Protein AF-A0A450VQN8-F1 (afdb_monomer_lite)

Structure (mmCIF, N/CA/C/O backbone):
data_AF-A0A450VQN8-F1
#
_entry.id   AF-A0A450VQN8-F1
#
loop_
_atom_site.group_PDB
_atom_site.id
_atom_site.type_symbol
_atom_site.label_atom_id
_atom_site.label_alt_id
_atom_site.label_comp_id
_atom_site.label_asym_id
_atom_site.label_entity_id
_atom_site.label_seq_id
_atom_site.pdbx_PDB_ins_code
_atom_site.Cartn_x
_atom_site.Cartn_y
_atom_site.Cartn_z
_atom_site.occupancy
_atom_site.B_iso_or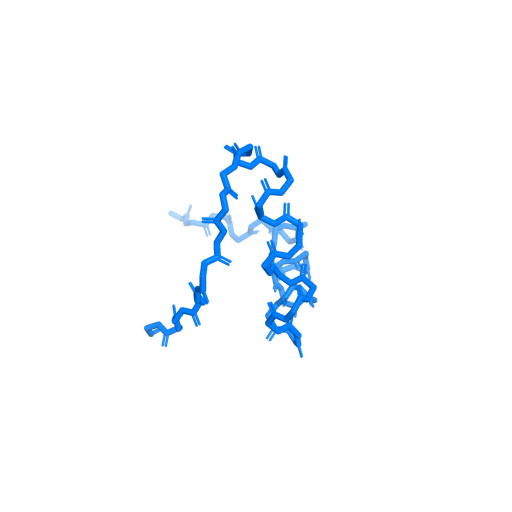_equiv
_atom_site.auth_seq_id
_atom_site.auth_comp_id
_atom_site.auth_asym_id
_atom_site.auth_atom_id
_atom_site.pdbx_PDB_model_num
ATOM 1 N N . MET A 1 1 ? 6.355 16.285 -20.302 1.00 42.00 1 MET A N 1
ATOM 2 C CA . MET A 1 1 ? 6.865 14.907 -20.162 1.00 42.00 1 MET A CA 1
ATOM 3 C C . MET A 1 1 ? 6.746 14.540 -18.696 1.00 42.00 1 MET A C 1
ATOM 5 O O . MET A 1 1 ? 7.526 15.046 -17.902 1.00 42.00 1 MET A O 1
ATOM 9 N N . TYR A 1 2 ? 5.726 13.765 -18.324 1.00 55.91 2 TYR A N 1
ATOM 10 C CA . TYR A 1 2 ? 5.710 13.121 -17.012 1.00 55.91 2 TYR A CA 1
ATOM 11 C C . TYR A 1 2 ? 6.787 12.047 -17.087 1.00 55.91 2 TYR A C 1
ATOM 13 O O . TYR A 1 2 ? 6.629 11.065 -17.807 1.00 55.91 2 TYR A O 1
ATOM 21 N N . ILE A 1 3 ? 7.943 12.301 -16.479 1.00 56.12 3 ILE A N 1
ATOM 22 C CA . ILE A 1 3 ? 8.945 11.255 -16.315 1.00 56.12 3 ILE A CA 1
ATOM 23 C C . ILE A 1 3 ? 8.285 10.257 -15.371 1.00 56.12 3 ILE A C 1
ATOM 25 O O . ILE A 1 3 ? 8.142 10.552 -14.186 1.00 56.12 3 ILE A O 1
ATOM 29 N N . ALA A 1 4 ? 7.810 9.133 -15.912 1.00 58.41 4 ALA A N 1
ATOM 30 C CA . ALA A 1 4 ? 7.410 8.001 -15.095 1.00 58.41 4 ALA A CA 1
ATOM 31 C C . ALA A 1 4 ? 8.608 7.697 -14.201 1.00 58.41 4 ALA A C 1
ATOM 33 O O . ALA A 1 4 ? 9.697 7.414 -14.705 1.00 58.41 4 ALA A O 1
ATOM 34 N N . ASN A 1 5 ? 8.458 7.901 -12.895 1.00 67.31 5 ASN A N 1
ATOM 35 C CA . ASN A 1 5 ? 9.538 7.621 -11.975 1.00 67.31 5 ASN A CA 1
ATOM 36 C C . ASN A 1 5 ? 9.536 6.101 -11.774 1.00 67.31 5 ASN A C 1
ATOM 38 O O . ASN A 1 5 ? 8.630 5.595 -11.110 1.00 67.31 5 ASN A O 1
ATOM 42 N N . PRO A 1 6 ? 10.518 5.365 -12.327 1.00 63.88 6 PRO A N 1
ATOM 43 C CA . PRO A 1 6 ? 10.488 3.906 -12.326 1.00 63.88 6 PRO A CA 1
ATOM 44 C C . PRO A 1 6 ? 10.507 3.327 -10.907 1.00 63.88 6 PRO A C 1
ATOM 46 O O . PRO A 1 6 ? 10.050 2.210 -10.699 1.00 63.88 6 PRO A O 1
ATOM 49 N N . ILE A 1 7 ? 10.990 4.087 -9.918 1.00 67.12 7 ILE A N 1
ATOM 50 C CA . ILE A 1 7 ? 10.934 3.686 -8.511 1.00 67.12 7 ILE A CA 1
ATOM 51 C C . ILE A 1 7 ? 9.493 3.766 -7.993 1.00 67.12 7 ILE A C 1
ATOM 53 O O . ILE A 1 7 ? 9.030 2.827 -7.350 1.00 67.12 7 ILE A O 1
ATOM 57 N N . TYR A 1 8 ? 8.765 4.842 -8.307 1.00 68.56 8 TYR A N 1
ATOM 58 C CA . TYR A 1 8 ? 7.371 4.999 -7.879 1.00 68.56 8 TYR A CA 1
ATOM 59 C C . TYR A 1 8 ? 6.465 3.981 -8.559 1.00 68.56 8 TYR A C 1
ATOM 61 O O . TYR A 1 8 ? 5.676 3.354 -7.866 1.00 68.56 8 TYR A O 1
ATOM 69 N N . ASP A 1 9 ? 6.617 3.759 -9.866 1.00 75.69 9 ASP A N 1
ATOM 70 C CA . ASP A 1 9 ? 5.793 2.793 -10.602 1.00 75.69 9 ASP A CA 1
ATOM 71 C C . ASP A 1 9 ? 5.943 1.379 -10.043 1.00 75.69 9 ASP A C 1
ATOM 73 O O . ASP A 1 9 ? 4.960 0.661 -9.889 1.00 75.69 9 ASP A O 1
ATOM 77 N N . VAL A 1 10 ? 7.167 0.968 -9.707 1.00 75.19 10 VAL A N 1
ATOM 78 C CA . VAL A 1 10 ? 7.423 -0.364 -9.155 1.00 75.19 10 VAL A CA 1
ATOM 79 C C . VAL A 1 10 ? 6.856 -0.484 -7.742 1.00 75.19 10 VAL A C 1
ATOM 81 O O . VAL A 1 10 ? 6.164 -1.459 -7.453 1.00 75.19 10 VAL A O 1
ATOM 84 N N . VAL A 1 11 ? 7.090 0.508 -6.878 1.00 74.94 11 VAL A N 1
ATOM 85 C CA . VAL A 1 11 ? 6.559 0.513 -5.506 1.00 74.94 11 VAL A CA 1
ATOM 86 C C . VAL A 1 11 ? 5.032 0.523 -5.513 1.00 74.94 11 VAL A C 1
ATOM 88 O O . VAL A 1 11 ? 4.431 -0.317 -4.850 1.00 74.94 11 VAL A O 1
ATOM 91 N N . PHE A 1 12 ? 4.402 1.394 -6.307 1.00 75.62 12 PHE A N 1
ATOM 92 C CA . PHE A 1 12 ? 2.947 1.426 -6.450 1.00 75.62 12 PHE A CA 1
ATOM 93 C C . PHE A 1 12 ? 2.416 0.126 -7.030 1.00 75.62 12 PHE A C 1
ATOM 95 O O . PHE A 1 12 ? 1.444 -0.398 -6.513 1.00 75.62 12 PHE A O 1
ATOM 102 N N . LYS A 1 13 ? 3.054 -0.455 -8.049 1.00 77.62 13 LYS A N 1
ATOM 103 C CA . LYS A 1 13 ? 2.600 -1.727 -8.622 1.00 77.62 13 LYS A CA 1
ATOM 104 C C . LYS A 1 13 ? 2.588 -2.855 -7.589 1.00 77.62 13 LYS A C 1
ATOM 106 O O . LYS A 1 13 ? 1.655 -3.650 -7.598 1.00 77.62 13 LYS A O 1
ATOM 111 N N . TYR A 1 14 ? 3.580 -2.914 -6.700 1.00 73.56 14 TYR A N 1
ATOM 112 C CA . TYR A 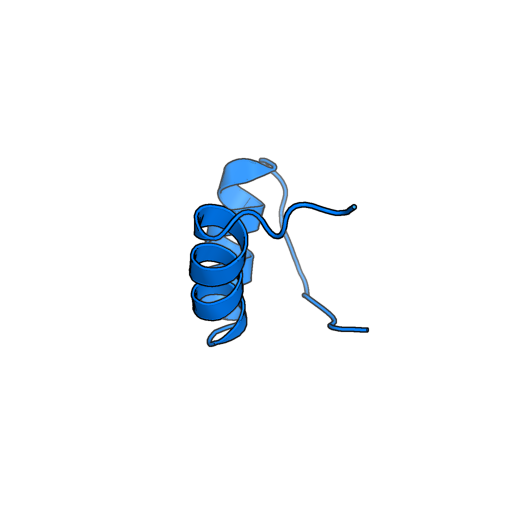1 14 ? 3.588 -3.879 -5.596 1.00 73.56 14 TYR A CA 1
ATOM 113 C C . TYR A 1 14 ? 2.584 -3.527 -4.495 1.00 73.56 14 TYR A C 1
ATOM 115 O O . TYR A 1 14 ? 1.939 -4.429 -3.969 1.00 73.56 14 TYR A O 1
ATOM 123 N N . LEU A 1 15 ? 2.394 -2.239 -4.189 1.00 77.38 15 LEU A N 1
ATOM 124 C CA . LEU A 1 15 ? 1.336 -1.785 -3.282 1.00 77.38 15 LEU A CA 1
AT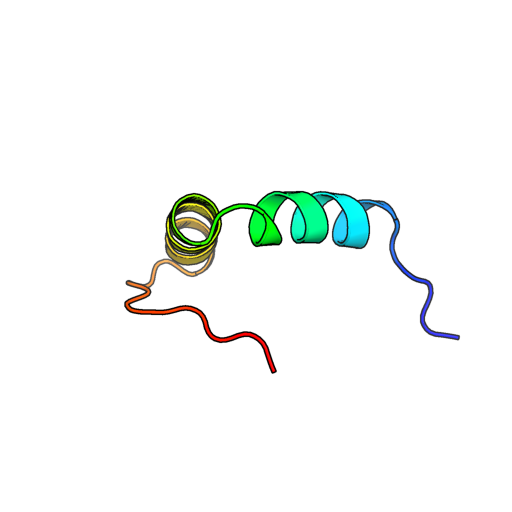OM 125 C C . LEU A 1 15 ? -0.043 -2.210 -3.806 1.00 77.38 15 LEU A C 1
ATOM 127 O O . LEU A 1 15 ? -0.840 -2.792 -3.082 1.00 77.38 15 LEU A O 1
ATOM 131 N N . MET A 1 16 ? -0.294 -1.992 -5.097 1.00 73.06 16 MET A N 1
ATOM 132 C CA . MET A 1 16 ? -1.577 -2.247 -5.741 1.00 73.06 16 MET A CA 1
ATOM 133 C C . MET A 1 16 ? -1.904 -3.729 -5.941 1.00 73.06 16 MET A C 1
ATOM 135 O O . MET A 1 16 ? -3.034 -4.067 -6.280 1.00 73.06 16 MET A O 1
ATOM 139 N N . GLN A 1 17 ? -0.939 -4.628 -5.743 1.00 81.38 17 GLN A N 1
ATOM 140 C CA . GLN A 1 17 ? -1.188 -6.069 -5.779 1.00 81.38 17 GLN A CA 1
ATOM 141 C C . GLN A 1 17 ? -1.922 -6.572 -4.532 1.00 81.38 17 GLN A C 1
ATOM 143 O O . GLN A 1 17 ? -2.493 -7.662 -4.577 1.00 81.38 17 GLN A O 1
ATOM 148 N N . ASN A 1 18 ? -1.908 -5.814 -3.431 1.00 83.69 18 ASN A N 1
ATOM 149 C CA . ASN A 1 18 ? -2.594 -6.192 -2.204 1.00 83.69 18 ASN A CA 1
ATOM 150 C C . ASN A 1 18 ? -3.098 -4.958 -1.441 1.00 83.69 18 ASN A C 1
ATOM 152 O O . ASN A 1 18 ? -2.321 -4.229 -0.823 1.00 83.69 18 ASN A O 1
ATOM 156 N N . ASN A 1 19 ? -4.422 -4.788 -1.419 1.00 85.00 19 ASN A N 1
ATOM 157 C CA . ASN A 1 19 ? -5.073 -3.679 -0.725 1.00 85.00 19 ASN A CA 1
ATOM 158 C C . ASN A 1 19 ? -4.781 -3.648 0.784 1.00 85.00 19 ASN A C 1
ATOM 160 O O . ASN A 1 19 ? -4.666 -2.561 1.333 1.00 85.00 19 ASN A O 1
ATOM 164 N N . GLU A 1 20 ? -4.611 -4.787 1.461 1.00 87.25 20 GLU A N 1
ATOM 165 C CA . GLU A 1 20 ? -4.296 -4.819 2.900 1.00 87.25 20 GLU A CA 1
ATOM 166 C C . GLU A 1 20 ? -2.900 -4.245 3.176 1.00 87.25 20 GLU A C 1
ATOM 168 O O . GLU A 1 20 ? -2.711 -3.442 4.091 1.00 87.25 20 GLU A O 1
ATOM 173 N N . VAL A 1 21 ? -1.922 -4.610 2.342 1.00 87.06 21 VAL A N 1
ATOM 174 C CA . VAL A 1 21 ? -0.548 -4.093 2.432 1.00 87.06 21 VAL A CA 1
ATOM 175 C C . VAL A 1 21 ? -0.512 -2.609 2.073 1.00 87.06 21 VAL A C 1
ATOM 177 O O . VAL A 1 21 ? 0.171 -1.833 2.740 1.00 87.06 21 VAL A O 1
ATOM 180 N N . ALA A 1 22 ? -1.271 -2.198 1.056 1.00 86.50 22 ALA A N 1
ATOM 181 C CA . ALA A 1 22 ? -1.404 -0.795 0.693 1.00 86.50 22 ALA A CA 1
ATOM 182 C C . ALA A 1 22 ? -2.012 0.037 1.830 1.00 86.50 22 ALA A C 1
ATOM 184 O O . ALA A 1 22 ? -1.450 1.072 2.177 1.00 86.50 22 ALA A O 1
ATOM 185 N N . ILE A 1 23 ? -3.096 -0.439 2.451 1.00 89.94 23 ILE A N 1
ATOM 186 C CA . ILE A 1 23 ? -3.727 0.198 3.615 1.00 89.94 23 ILE A CA 1
ATOM 187 C C . ILE A 1 23 ? -2.721 0.329 4.760 1.00 89.94 23 ILE A C 1
ATOM 189 O O . ILE A 1 23 ? -2.582 1.417 5.310 1.00 89.94 23 ILE A O 1
ATOM 193 N N . LEU A 1 24 ? -1.973 -0.728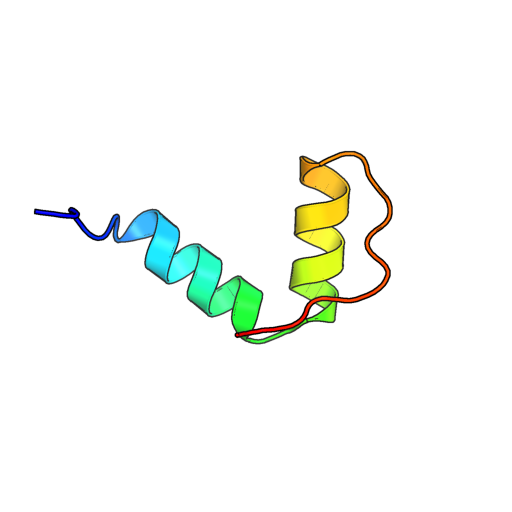 5.093 1.00 90.19 24 LEU A N 1
ATOM 194 C CA . LEU A 1 24 ? -0.982 -0.702 6.176 1.00 90.19 24 LEU A CA 1
ATOM 195 C C . LEU A 1 24 ? 0.144 0.310 5.921 1.00 90.19 24 LEU A C 1
ATOM 197 O O . LEU A 1 24 ? 0.507 1.084 6.805 1.00 90.19 24 LEU A O 1
ATOM 201 N N . ILE A 1 25 ? 0.713 0.309 4.716 1.00 87.69 25 ILE A N 1
ATOM 202 C CA . ILE A 1 25 ? 1.818 1.211 4.377 1.00 87.69 25 ILE A CA 1
ATOM 203 C C . ILE A 1 25 ? 1.327 2.660 4.345 1.00 87.69 25 ILE A C 1
ATOM 205 O O . ILE A 1 25 ? 1.956 3.532 4.941 1.00 87.69 25 ILE A O 1
ATOM 209 N N . LEU A 1 26 ? 0.205 2.922 3.675 1.00 87.56 26 LEU A N 1
ATOM 210 C CA . LEU A 1 26 ? -0.329 4.273 3.537 1.00 87.56 26 LEU A CA 1
ATOM 211 C C . LEU A 1 26 ? -0.818 4.827 4.878 1.00 87.56 26 LEU A C 1
ATOM 213 O O . LEU A 1 26 ? -0.515 5.975 5.174 1.00 87.56 26 LEU A O 1
ATOM 217 N N . SER A 1 27 ? -1.472 4.021 5.719 1.00 92.44 27 SER A N 1
ATOM 218 C CA . SER A 1 27 ? -1.870 4.443 7.073 1.00 92.44 27 SER A CA 1
ATOM 219 C C . SER A 1 27 ? -0.665 4.797 7.944 1.00 92.44 27 SER A C 1
ATOM 221 O O . SER A 1 27 ? -0.692 5.774 8.685 1.00 92.44 27 SER A O 1
ATOM 223 N N . THR A 1 28 ? 0.435 4.055 7.793 1.00 92.88 28 THR A N 1
ATOM 224 C CA . THR A 1 28 ? 1.687 4.336 8.506 1.00 92.88 28 THR A CA 1
ATOM 225 C C . THR A 1 28 ? 2.356 5.623 8.017 1.00 92.88 28 THR A C 1
ATOM 227 O O . THR A 1 28 ? 2.859 6.391 8.828 1.00 92.88 28 THR A O 1
ATOM 230 N N . ILE A 1 29 ? 2.383 5.871 6.702 1.00 90.00 29 ILE A N 1
ATOM 231 C CA . ILE A 1 29 ? 3.021 7.064 6.114 1.00 90.00 29 ILE A CA 1
ATOM 232 C C . ILE A 1 29 ? 2.196 8.330 6.367 1.00 90.00 29 ILE A C 1
ATOM 234 O O . ILE A 1 29 ? 2.767 9.397 6.574 1.00 90.00 29 ILE A O 1
ATOM 238 N N . LEU A 1 30 ? 0.869 8.216 6.295 1.00 91.62 30 LEU A N 1
ATOM 239 C CA . LEU A 1 30 ? -0.057 9.333 6.475 1.00 91.62 30 LEU A CA 1
ATOM 240 C C . LEU A 1 30 ? -0.387 9.595 7.948 1.00 91.62 30 LEU A C 1
ATOM 242 O O . LEU A 1 30 ? -0.976 10.627 8.241 1.00 91.62 30 LEU A O 1
ATOM 246 N N . GLU A 1 31 ? -0.005 8.688 8.855 1.00 94.81 31 GLU A N 1
ATOM 247 C CA . GLU A 1 31 ? -0.375 8.717 10.279 1.00 94.81 31 GLU A CA 1
ATOM 248 C C . GLU A 1 31 ? -1.902 8.770 10.497 1.00 94.81 31 GLU A C 1
ATOM 250 O O . GLU A 1 31 ? -2.400 9.315 11.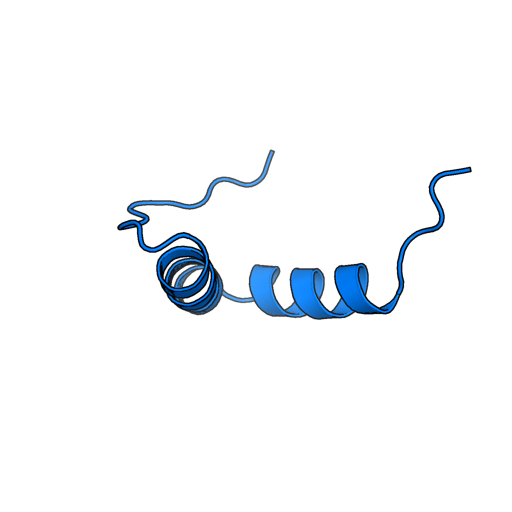481 1.00 94.81 31 GLU A O 1
ATOM 255 N N . GLU A 1 32 ? -2.656 8.166 9.576 1.00 93.50 32 GLU A N 1
ATOM 256 C CA . GLU A 1 32 ? -4.118 8.178 9.546 1.00 93.50 32 GLU A CA 1
ATOM 257 C C . GLU A 1 32 ? -4.678 6.767 9.347 1.00 93.50 32 GLU A C 1
ATOM 259 O O . GLU A 1 32 ? -4.089 5.922 8.674 1.00 93.50 32 GLU A O 1
ATOM 264 N N . GLU A 1 33 ? -5.852 6.499 9.917 1.00 93.31 33 GLU A N 1
ATOM 265 C CA . GLU A 1 33 ? -6.553 5.237 9.691 1.00 93.31 33 GLU A CA 1
ATOM 266 C C . GLU A 1 33 ? -7.202 5.230 8.298 1.00 93.31 33 GLU A C 1
ATOM 268 O O . GLU A 1 33 ? -8.030 6.082 7.974 1.00 93.31 33 GLU A O 1
ATOM 273 N N . ILE A 1 34 ? -6.854 4.235 7.476 1.00 92.62 34 ILE A N 1
ATOM 274 C CA . ILE A 1 34 ? -7.435 4.050 6.142 1.00 92.62 34 ILE A CA 1
ATOM 275 C C . ILE A 1 34 ? -8.427 2.892 6.184 1.00 92.62 34 ILE A C 1
ATOM 277 O O . ILE A 1 34 ? -8.060 1.749 6.441 1.00 92.62 34 ILE A O 1
ATOM 281 N N . ILE A 1 35 ? -9.686 3.199 5.880 1.00 91.69 35 ILE A N 1
ATOM 282 C CA . ILE A 1 35 ? -10.809 2.254 5.966 1.00 91.69 35 ILE A CA 1
ATOM 283 C C . ILE A 1 35 ? -11.027 1.4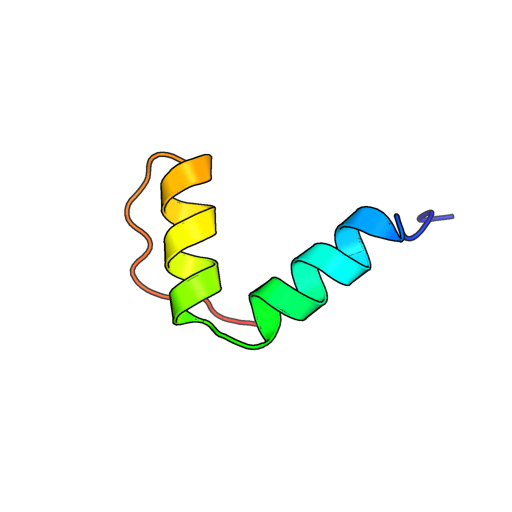92 4.650 1.00 91.69 35 ILE A C 1
ATOM 285 O O . ILE A 1 35 ? -11.497 0.357 4.654 1.00 91.69 35 ILE A O 1
ATOM 289 N N . ALA A 1 36 ? -10.701 2.118 3.516 1.00 88.62 36 ALA A N 1
ATOM 290 C CA . ALA A 1 36 ? -10.805 1.526 2.187 1.00 88.62 36 ALA A CA 1
ATOM 291 C C . ALA A 1 36 ? -9.898 2.260 1.186 1.00 88.62 36 ALA A C 1
ATOM 293 O O . ALA A 1 36 ? -9.679 3.465 1.302 1.00 88.62 36 ALA A O 1
ATOM 294 N N . LEU A 1 37 ? -9.412 1.525 0.185 1.00 84.19 37 LEU A N 1
ATOM 295 C CA . LEU A 1 37 ? -8.746 2.058 -1.004 1.00 84.19 37 LEU A CA 1
ATOM 296 C C . LEU A 1 37 ? -9.606 1.729 -2.219 1.00 84.19 37 LEU A C 1
ATOM 298 O O . LEU A 1 37 ? -9.980 0.570 -2.399 1.00 84.19 37 LEU A O 1
ATOM 302 N N . ASP A 1 38 ? -9.882 2.736 -3.043 1.00 80.44 38 ASP A N 1
ATOM 303 C CA . ASP A 1 38 ? -10.620 2.580 -4.293 1.00 80.44 38 ASP A CA 1
ATOM 304 C C . ASP A 1 38 ? -9.735 3.019 -5.466 1.00 80.44 38 ASP A C 1
ATOM 306 O O . ASP A 1 38 ? -9.060 4.051 -5.397 1.00 80.44 38 ASP A O 1
ATOM 310 N N . LEU A 1 39 ? -9.694 2.205 -6.520 1.00 71.44 39 LEU A N 1
ATOM 311 C CA . LEU A 1 39 ? -8.916 2.473 -7.732 1.00 71.44 39 LEU A CA 1
ATOM 312 C C . LEU A 1 39 ? -9.858 3.000 -8.810 1.00 71.44 39 LEU A C 1
ATOM 314 O O . LEU A 1 39 ? -10.696 2.247 -9.302 1.00 71.44 39 LEU A O 1
ATOM 318 N N . LEU A 1 40 ? -9.698 4.276 -9.170 1.00 62.00 40 LEU A N 1
ATOM 319 C CA . LEU A 1 40 ? -10.381 4.908 -10.306 1.00 62.00 40 LEU A CA 1
ATOM 320 C C . LEU A 1 40 ? -9.809 4.460 -11.657 1.00 62.00 40 LEU A C 1
ATOM 322 O O . LEU A 1 40 ? -8.566 4.340 -11.766 1.00 62.00 40 LEU A O 1
#

Foldseek 3Di:
DPPPPVVVVVVVVVLVVDFVSVQVVCCVVVVHHDPGDDDD

Organism: NCBI:txid2126340

Sequence (40 aa):
MYIANPIYDVVFKYLMQNNEVAILILSTILEEEIIALDLL

Radius of gyration: 11.45 Å; chains: 1; bounding box: 22×21×30 Å

Secondary structure (DSSP, 8-state):
-----HHHHHHHHHHTT-HHHHHHHHHHHHTS--------

pLDDT: mean 79.2, std 12.61, range [42.0, 94.81]